Protein AF-A0A087TX85-F1 (afdb_monomer)

Radius of gyration: 21.08 Å; Cα contacts (8 Å, |Δi|>4): 49; chains: 1; bounding box: 41×18×54 Å

Organism: Stegodyphus mimosarum (NCBI:txid407821)

Structure (mmCIF, N/CA/C/O backbone):
data_AF-A0A087TX85-F1
#
_entry.id   AF-A0A087TX85-F1
#
loop_
_atom_site.group_PDB
_atom_site.id
_atom_site.type_symbol
_atom_site.label_atom_id
_atom_site.label_alt_id
_atom_site.label_comp_id
_atom_site.label_asym_id
_atom_site.label_entity_id
_atom_site.label_seq_id
_atom_site.pdbx_PDB_ins_code
_atom_site.Cartn_x
_atom_site.Cartn_y
_atom_site.Cartn_z
_atom_site.occupancy
_atom_site.B_iso_or_equiv
_atom_site.auth_seq_id
_atom_site.auth_comp_id
_atom_site.auth_asym_id
_atom_site.auth_atom_id
_atom_site.pdbx_PDB_model_num
ATOM 1 N N . MET A 1 1 ? 5.485 -9.508 7.171 1.00 58.97 1 MET A N 1
ATOM 2 C CA . MET A 1 1 ? 4.139 -8.915 6.985 1.00 58.97 1 MET A CA 1
ATOM 3 C C . MET A 1 1 ? 3.147 -9.782 7.742 1.00 58.97 1 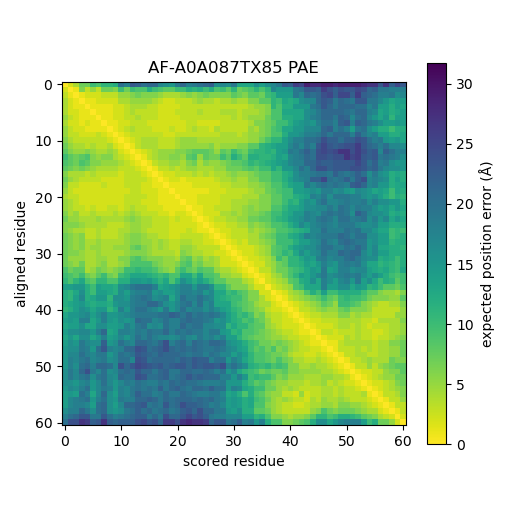MET A C 1
ATOM 5 O O . MET A 1 1 ? 3.034 -10.949 7.403 1.00 58.97 1 MET A O 1
ATOM 9 N N . TYR A 1 2 ? 2.498 -9.273 8.792 1.00 78.75 2 TYR A N 1
ATOM 10 C CA . TYR A 1 2 ? 1.523 -10.058 9.560 1.00 78.75 2 TYR A CA 1
ATOM 11 C C . TYR A 1 2 ? 0.125 -9.862 8.964 1.00 78.75 2 TYR A C 1
ATOM 13 O O . TYR A 1 2 ? -0.409 -8.753 8.987 1.00 78.75 2 TYR A O 1
ATOM 21 N N . PHE A 1 3 ? -0.444 -10.933 8.405 1.00 79.81 3 PHE A N 1
ATOM 22 C CA . PHE A 1 3 ? -1.701 -10.908 7.649 1.00 79.81 3 PHE A CA 1
ATOM 23 C C . PHE A 1 3 ? -2.855 -10.281 8.443 1.00 79.81 3 PHE A C 1
ATOM 25 O O . PHE A 1 3 ? -3.488 -9.339 7.969 1.00 79.81 3 PHE A O 1
ATOM 32 N N . ALA A 1 4 ? -3.061 -10.716 9.689 1.00 87.00 4 ALA A N 1
ATOM 33 C CA . ALA A 1 4 ? -4.141 -10.199 10.527 1.00 87.00 4 ALA A CA 1
ATOM 34 C C . ALA A 1 4 ? -3.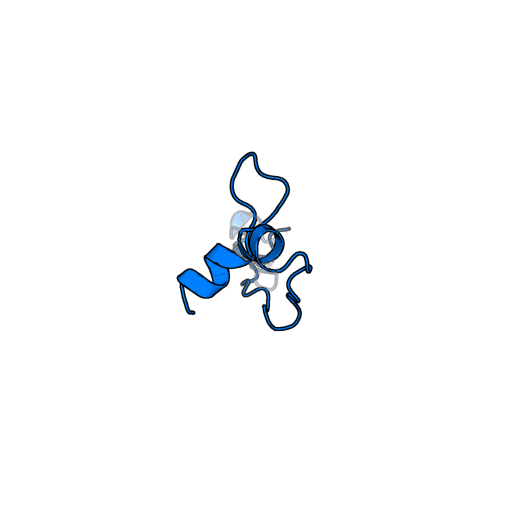971 -8.708 10.881 1.00 87.00 4 ALA A C 1
ATOM 36 O O . ALA A 1 4 ? -4.956 -7.990 11.012 1.00 87.00 4 ALA A O 1
ATOM 37 N N . TYR A 1 5 ? -2.741 -8.194 10.960 1.00 87.19 5 TYR A N 1
ATOM 38 C CA . TYR A 1 5 ? -2.510 -6.772 11.236 1.00 87.19 5 TYR A CA 1
ATOM 39 C C . TYR A 1 5 ? -2.933 -5.894 10.059 1.00 87.19 5 TYR A C 1
ATOM 41 O O . TYR A 1 5 ? -3.598 -4.879 10.261 1.00 87.19 5 TYR A O 1
ATOM 49 N N . SER A 1 6 ? -2.573 -6.295 8.837 1.00 84.62 6 SER A N 1
ATOM 50 C CA . SER A 1 6 ? -2.975 -5.578 7.627 1.00 84.62 6 SER A CA 1
ATOM 51 C C . SER A 1 6 ? -4.484 -5.665 7.405 1.00 84.62 6 SER A C 1
ATOM 53 O O . SER A 1 6 ? -5.114 -4.643 7.154 1.00 84.62 6 SER A O 1
ATOM 55 N N . PHE A 1 7 ? -5.082 -6.849 7.571 1.00 86.25 7 PHE A N 1
ATOM 56 C CA . PHE A 1 7 ? -6.526 -7.040 7.391 1.00 86.25 7 PHE A CA 1
ATOM 57 C C . PHE A 1 7 ? -7.357 -6.216 8.376 1.00 86.25 7 PHE A C 1
ATOM 59 O O . PHE A 1 7 ? -8.344 -5.611 7.979 1.00 86.25 7 PHE A O 1
ATOM 66 N N . ASN A 1 8 ? -6.909 -6.077 9.625 1.00 89.81 8 ASN A N 1
ATOM 67 C CA . ASN A 1 8 ? -7.621 -5.262 10.609 1.00 89.81 8 ASN A CA 1
ATOM 68 C C . ASN A 1 8 ? -7.581 -3.751 10.313 1.00 89.81 8 ASN A C 1
ATOM 70 O O . ASN A 1 8 ? -8.378 -3.008 10.882 1.00 89.81 8 ASN A O 1
ATOM 74 N N . ARG A 1 9 ? -6.671 -3.278 9.450 1.00 88.56 9 ARG A N 1
ATOM 75 C CA . ARG A 1 9 ? -6.480 -1.848 9.131 1.00 88.56 9 ARG A CA 1
ATOM 76 C C . ARG A 1 9 ? -6.935 -1.451 7.727 1.00 88.56 9 ARG A C 1
ATOM 78 O O . ARG A 1 9 ? -6.908 -0.266 7.406 1.00 88.56 9 ARG A O 1
ATOM 85 N N . ILE A 1 10 ? -7.327 -2.412 6.895 1.00 86.81 10 ILE A N 1
ATOM 86 C CA . ILE A 1 10 ? -7.819 -2.182 5.533 1.00 86.81 10 ILE A CA 1
ATOM 87 C C . ILE A 1 10 ? -9.351 -2.197 5.556 1.00 86.81 10 ILE A C 1
ATOM 89 O O . ILE A 1 10 ? -9.959 -3.001 6.260 1.00 86.81 10 ILE A O 1
ATOM 93 N N . CYS A 1 11 ? -9.987 -1.306 4.793 1.00 84.69 11 CYS A N 1
ATOM 94 C CA . CYS A 1 11 ? -11.435 -1.358 4.594 1.00 84.69 11 CYS A CA 1
ATOM 95 C C . CYS A 1 11 ? -11.784 -2.469 3.599 1.00 84.69 11 CYS A C 1
ATOM 97 O O . CYS A 1 11 ? -11.188 -2.576 2.525 1.00 84.69 11 CYS A O 1
ATOM 99 N N . HIS A 1 12 ? -12.759 -3.298 3.958 1.00 83.88 12 HIS A N 1
ATOM 100 C CA . HIS A 1 12 ? -13.280 -4.336 3.076 1.00 83.88 12 HIS A CA 1
ATOM 101 C C . HIS A 1 12 ? -14.341 -3.760 2.129 1.00 83.88 12 HIS A C 1
ATOM 103 O O . HIS A 1 12 ? -14.920 -2.703 2.380 1.00 83.88 12 HIS A O 1
ATOM 109 N N . LYS A 1 13 ? -14.587 -4.443 1.007 1.00 85.00 13 LYS A N 1
ATOM 110 C CA . LYS A 1 13 ? -15.508 -3.969 -0.034 1.00 85.00 13 LYS A CA 1
ATOM 111 C C . LYS A 1 13 ? -16.907 -3.721 0.550 1.00 85.00 13 LYS A C 1
ATOM 113 O O . LYS A 1 13 ? -17.479 -4.616 1.164 1.00 85.00 13 LYS A O 1
ATOM 118 N N . GLY A 1 14 ? -17.447 -2.524 0.321 1.00 84.06 14 GLY A N 1
ATOM 119 C CA . GLY A 1 14 ? -18.781 -2.132 0.791 1.00 84.06 14 GLY A CA 1
ATOM 120 C C . GLY A 1 14 ? -18.856 -1.728 2.267 1.00 84.06 14 GLY A C 1
ATOM 121 O O . GLY A 1 14 ? -19.957 -1.636 2.796 1.00 84.06 14 GLY A O 1
ATOM 122 N N . GLN A 1 15 ? -17.717 -1.512 2.933 1.00 84.56 15 GLN A N 1
ATOM 123 C CA . GLN A 1 15 ? -17.656 -1.044 4.318 1.00 84.56 15 GLN A CA 1
ATOM 124 C C . GLN A 1 15 ? -16.838 0.245 4.415 1.00 84.56 15 GLN A C 1
ATOM 126 O O . GLN A 1 15 ? -15.706 0.308 3.934 1.00 84.56 15 GLN A O 1
ATOM 131 N N . ASP A 1 16 ? -17.389 1.247 5.100 1.00 86.00 16 ASP A N 1
ATOM 132 C CA . ASP A 1 16 ? -16.731 2.548 5.287 1.00 86.00 16 ASP A CA 1
ATOM 133 C C . ASP A 1 16 ? -15.672 2.530 6.398 1.00 86.00 16 ASP A C 1
ATOM 135 O O . ASP A 1 16 ? -14.817 3.413 6.463 1.00 86.00 16 ASP A O 1
ATOM 139 N N . ARG A 1 17 ? -15.729 1.531 7.289 1.00 87.31 17 ARG A N 1
ATOM 140 C CA . ARG A 1 17 ? -14.866 1.413 8.472 1.00 87.31 17 ARG A CA 1
ATOM 141 C C . ARG A 1 17 ? -14.096 0.100 8.462 1.00 87.31 17 ARG A C 1
ATOM 143 O O . ARG A 1 17 ? -14.630 -0.945 8.096 1.00 87.31 17 ARG A O 1
ATOM 150 N N . ASN A 1 18 ? -12.845 0.149 8.911 1.00 89.56 18 ASN A N 1
ATOM 151 C CA . ASN A 1 18 ? -12.023 -1.049 9.093 1.00 89.56 18 ASN A CA 1
ATOM 152 C C . ASN A 1 18 ? -12.334 -1.756 10.434 1.00 89.56 18 ASN A C 1
ATOM 154 O O . ASN A 1 18 ? -12.846 -1.122 11.364 1.00 89.56 18 ASN A O 1
ATOM 158 N N . PRO A 1 19 ? -12.011 -3.057 10.577 1.00 91.44 19 PRO A N 1
ATOM 159 C CA . PRO A 1 19 ? -12.243 -3.798 11.821 1.00 91.44 19 PRO A CA 1
ATOM 160 C C . PRO A 1 19 ? -11.622 -3.137 13.062 1.00 91.44 19 PRO A C 1
ATOM 162 O O . PRO A 1 19 ? -12.221 -3.132 14.138 1.00 91.44 19 PRO A O 1
ATOM 165 N N . PHE A 1 20 ? -10.445 -2.523 12.916 1.00 90.62 20 PHE A N 1
ATOM 166 C CA . PHE A 1 20 ? -9.781 -1.797 13.995 1.00 90.62 20 PHE A CA 1
ATOM 167 C C . PHE A 1 20 ? -10.596 -0.588 14.478 1.00 90.62 20 PHE A C 1
ATOM 169 O O . PHE A 1 20 ? -10.723 -0.383 15.685 1.00 90.62 20 PHE A O 1
ATOM 176 N N . GLU A 1 21 ? -11.183 0.189 13.572 1.00 91.81 21 GLU A N 1
ATOM 177 C CA . GLU A 1 21 ? -12.058 1.323 13.888 1.00 91.81 21 GLU A CA 1
ATOM 178 C C . GLU A 1 21 ? -13.357 0.881 14.548 1.00 91.81 21 GLU A C 1
ATOM 180 O O . GLU A 1 21 ? -13.813 1.538 15.482 1.00 91.81 21 GLU A O 1
ATOM 185 N N . LEU A 1 22 ? -13.941 -0.232 14.100 1.00 91.50 22 LEU A N 1
ATOM 186 C CA . LEU A 1 22 ? -15.157 -0.781 14.703 1.00 91.50 22 LEU A CA 1
ATOM 187 C C . LEU A 1 22 ? -14.923 -1.195 16.159 1.00 91.50 22 LEU A C 1
ATOM 189 O O . LEU A 1 22 ? -15.758 -0.918 17.018 1.00 91.50 22 LEU A O 1
ATOM 193 N N . TYR A 1 23 ? -13.767 -1.797 16.446 1.00 91.38 23 TYR A N 1
ATOM 194 C CA . TYR A 1 23 ? -13.428 -2.263 17.787 1.00 91.38 23 TYR A CA 1
ATOM 195 C C . TYR A 1 23 ? -12.940 -1.139 18.712 1.00 91.38 23 TYR A C 1
ATOM 197 O O . TYR A 1 23 ? -13.377 -1.019 19.853 1.00 91.38 23 TYR A O 1
ATOM 205 N N . THR A 1 24 ? -12.029 -0.291 18.229 1.00 91.00 24 THR A N 1
ATOM 206 C CA . THR A 1 24 ? -11.345 0.708 19.071 1.00 91.00 24 THR A CA 1
ATOM 207 C C . THR A 1 24 ? -11.979 2.096 19.031 1.00 91.00 24 THR A C 1
ATOM 209 O O . THR A 1 24 ? -11.600 2.952 19.831 1.00 91.00 24 THR A O 1
ATOM 212 N N . LYS A 1 25 ? -12.908 2.349 18.095 1.00 90.81 25 LYS A N 1
ATOM 213 C CA . LYS A 1 25 ? -13.482 3.675 17.793 1.00 90.81 25 LYS A CA 1
ATOM 214 C C . LYS A 1 25 ? -12.424 4.740 17.453 1.00 90.81 25 LYS A C 1
ATOM 216 O O . LYS A 1 25 ? -12.692 5.936 17.541 1.00 90.81 25 LYS A O 1
ATOM 221 N N . ARG A 1 26 ? -11.213 4.320 17.068 1.00 90.50 26 ARG A N 1
ATOM 222 C CA . ARG A 1 26 ? -10.076 5.184 16.716 1.00 90.50 26 ARG A CA 1
ATOM 223 C C . ARG A 1 26 ? -9.586 4.855 15.312 1.00 90.50 26 ARG A C 1
ATOM 225 O O . ARG A 1 26 ? -9.549 3.690 14.927 1.00 90.50 26 ARG A O 1
ATOM 232 N N . LYS A 1 27 ? -9.141 5.874 14.572 1.00 89.19 27 LYS A N 1
ATOM 233 C CA . LYS A 1 27 ? -8.505 5.671 13.264 1.00 89.19 27 LYS A CA 1
ATOM 234 C C . LYS A 1 27 ? -7.128 5.013 13.427 1.00 89.19 27 LYS A C 1
ATOM 236 O O . LYS A 1 27 ? -6.349 5.453 14.280 1.00 89.19 27 LYS A O 1
ATOM 241 N N . PRO A 1 28 ? -6.783 3.996 12.619 1.00 89.31 28 PRO A N 1
ATOM 242 C CA . PRO A 1 28 ? -5.459 3.404 12.643 1.00 89.31 28 PRO A CA 1
ATOM 243 C C . PRO A 1 28 ? -4.437 4.395 12.078 1.00 89.31 28 PRO A C 1
ATOM 245 O O . PRO A 1 28 ? -4.642 5.019 11.039 1.00 89.31 28 PRO A O 1
ATOM 248 N N . SER A 1 29 ? -3.286 4.513 12.738 1.00 86.88 29 SER A N 1
ATOM 249 C CA . SER A 1 29 ? -2.121 5.160 12.124 1.00 86.88 29 SER A CA 1
ATOM 250 C C . SER A 1 29 ? -1.572 4.263 11.016 1.00 86.88 29 SER A C 1
ATOM 252 O O . SER A 1 29 ? -1.371 3.077 11.248 1.00 86.88 29 SER A O 1
ATOM 254 N N . MET A 1 30 ? -1.303 4.815 9.834 1.00 83.25 30 MET A N 1
ATOM 255 C CA . MET A 1 30 ? -0.686 4.089 8.711 1.00 83.25 30 MET A CA 1
ATOM 256 C C . MET A 1 30 ? 0.756 4.553 8.446 1.00 83.25 30 MET A C 1
ATOM 258 O O . MET A 1 30 ? 1.360 4.163 7.456 1.00 83.25 30 MET A O 1
ATOM 262 N N . ARG A 1 31 ? 1.343 5.368 9.341 1.00 86.50 31 ARG A N 1
ATOM 263 C CA . ARG A 1 31 ? 2.671 6.000 9.154 1.00 86.50 31 ARG A CA 1
ATOM 264 C C . ARG A 1 31 ? 3.823 5.007 8.973 1.00 86.50 31 ARG A C 1
ATOM 266 O O . ARG A 1 31 ? 4.844 5.344 8.388 1.00 86.50 31 ARG A O 1
ATOM 273 N N . HIS A 1 32 ? 3.670 3.801 9.506 1.00 82.00 32 HIS A N 1
ATOM 274 C CA . HIS A 1 32 ? 4.665 2.731 9.431 1.00 82.00 32 HIS A CA 1
ATOM 275 C C . HIS A 1 32 ? 4.482 1.836 8.194 1.00 82.00 32 HIS A C 1
ATOM 277 O O . HIS A 1 32 ? 5.338 0.996 7.923 1.00 82.00 32 HIS A O 1
ATOM 283 N N . LEU A 1 33 ? 3.380 1.978 7.446 1.00 79.81 33 LEU A N 1
ATOM 284 C CA . LEU A 1 33 ? 3.201 1.285 6.175 1.00 79.81 33 LEU A CA 1
ATOM 285 C C . LEU A 1 33 ? 3.885 2.098 5.083 1.00 79.81 33 LEU A C 1
ATOM 287 O O . LEU A 1 33 ? 3.445 3.187 4.724 1.00 79.81 33 LEU A O 1
ATOM 291 N N . LYS A 1 34 ? 4.977 1.555 4.550 1.00 79.94 34 LYS A N 1
ATOM 292 C CA . LYS A 1 34 ? 5.617 2.097 3.355 1.00 79.94 34 LYS A CA 1
ATOM 293 C C . LYS A 1 34 ? 4.965 1.479 2.125 1.00 79.94 34 LYS A C 1
ATOM 295 O O . LYS A 1 34 ? 4.783 0.263 2.070 1.00 79.94 34 LYS A O 1
ATOM 300 N N . ALA A 1 35 ? 4.633 2.312 1.141 1.00 76.19 35 ALA A N 1
ATOM 301 C CA . ALA A 1 35 ? 4.296 1.827 -0.187 1.00 76.19 35 ALA A CA 1
ATOM 302 C C . ALA A 1 35 ? 5.553 1.179 -0.781 1.00 76.19 35 ALA A C 1
ATOM 304 O O . ALA A 1 35 ? 6.533 1.860 -1.079 1.00 76.19 35 ALA A O 1
ATOM 305 N N . PHE A 1 36 ? 5.543 -0.144 -0.900 1.00 72.62 36 PHE A N 1
ATOM 306 C CA . PHE A 1 36 ? 6.569 -0.869 -1.633 1.00 72.62 36 PHE A CA 1
ATOM 307 C C . PHE A 1 36 ? 6.101 -0.967 -3.081 1.00 72.62 36 PHE A C 1
ATOM 309 O O . PHE A 1 36 ? 5.187 -1.722 -3.396 1.00 72.62 36 PHE A O 1
ATOM 316 N N . GLY A 1 37 ? 6.696 -0.151 -3.943 1.00 73.19 37 GLY A N 1
ATOM 317 C CA . GLY A 1 37 ? 6.451 -0.153 -5.378 1.00 73.19 37 GLY A CA 1
ATOM 318 C C . GLY A 1 37 ? 7.775 -0.143 -6.125 1.00 73.19 37 GLY A C 1
ATOM 319 O O . GLY A 1 37 ? 8.769 0.399 -5.642 1.00 73.19 37 GLY A O 1
ATOM 320 N N . THR A 1 38 ? 7.788 -0.756 -7.300 1.00 74.50 38 THR A N 1
ATOM 321 C CA . THR A 1 38 ? 8.897 -0.672 -8.253 1.00 74.50 38 THR A CA 1
ATOM 322 C C . THR A 1 38 ? 8.427 0.168 -9.436 1.00 74.50 38 THR A C 1
ATOM 324 O O . THR A 1 38 ? 7.270 0.078 -9.850 1.00 74.50 38 THR A O 1
ATOM 327 N N . ILE A 1 39 ? 9.309 1.025 -9.951 1.00 77.19 39 ILE A N 1
ATOM 328 C CA . ILE A 1 39 ? 9.022 1.785 -11.165 1.00 77.19 39 ILE A CA 1
ATOM 329 C C . ILE A 1 39 ? 9.043 0.797 -12.331 1.00 77.19 39 ILE A C 1
ATOM 331 O O . ILE A 1 39 ? 10.100 0.279 -12.692 1.00 77.19 39 ILE A O 1
ATOM 335 N N . ALA A 1 40 ? 7.882 0.557 -12.937 1.00 79.88 40 ALA A N 1
ATOM 336 C CA . ALA A 1 40 ? 7.795 -0.221 -14.162 1.00 79.88 40 ALA A CA 1
ATOM 337 C C . ALA A 1 40 ? 8.380 0.594 -15.327 1.00 79.88 40 ALA A C 1
ATOM 339 O O . ALA A 1 40 ? 7.928 1.701 -15.622 1.00 79.88 40 ALA A O 1
ATOM 340 N N . CYS A 1 41 ? 9.399 0.054 -15.992 1.00 83.00 41 CYS A N 1
ATOM 341 C CA . CYS A 1 41 ? 10.003 0.648 -17.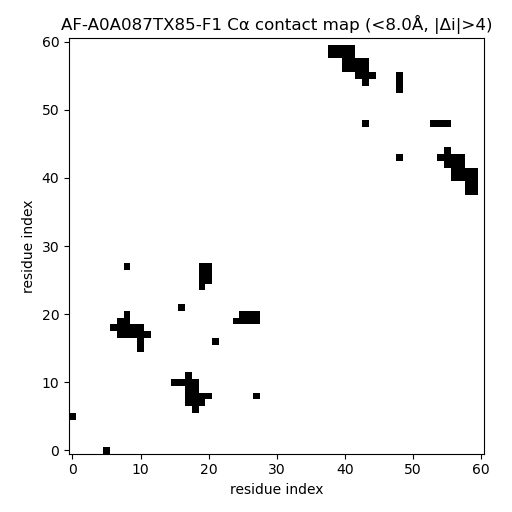181 1.00 83.00 41 CYS A CA 1
ATOM 342 C C . CYS A 1 41 ? 9.560 -0.138 -18.421 1.00 83.00 41 CYS A C 1
ATOM 344 O O . CYS A 1 41 ? 9.74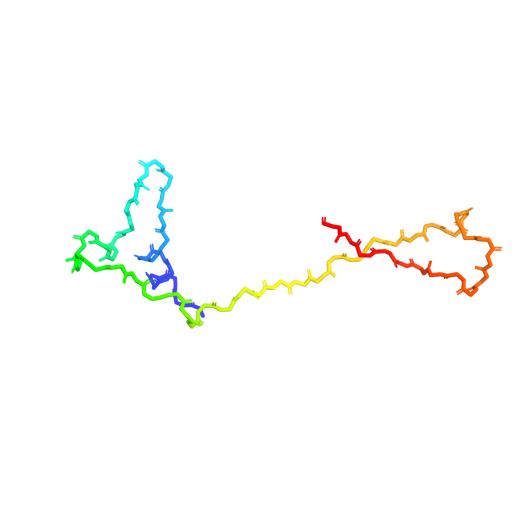2 -1.351 -18.486 1.00 83.00 41 CYS A O 1
ATOM 346 N N . VAL A 1 42 ? 9.009 0.552 -19.419 1.00 86.94 42 VAL A N 1
ATOM 347 C CA . VAL A 1 42 ? 8.633 -0.029 -20.713 1.00 86.94 42 VAL A CA 1
ATOM 348 C C . VAL A 1 42 ? 9.807 0.113 -21.677 1.00 86.94 42 VAL A C 1
ATOM 350 O O . VAL A 1 42 ? 10.313 1.215 -21.883 1.00 86.94 42 VAL A O 1
ATOM 353 N N . GLY A 1 43 ? 10.254 -0.999 -22.264 1.00 89.00 43 GLY A N 1
ATOM 354 C CA . GLY A 1 43 ? 11.343 -1.004 -23.241 1.00 89.00 43 GLY A CA 1
ATOM 355 C C . GLY A 1 43 ? 10.925 -0.386 -24.578 1.00 89.00 43 GLY A C 1
ATOM 356 O O . GLY A 1 43 ? 9.895 -0.753 -25.140 1.00 89.00 43 GLY A O 1
ATO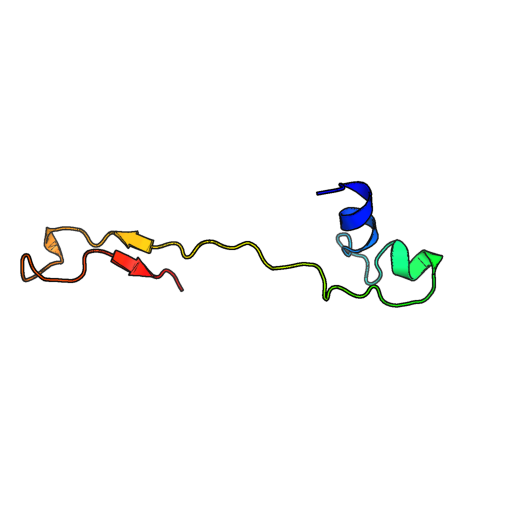M 357 N N . ILE A 1 44 ? 11.743 0.522 -25.116 1.00 88.00 44 ILE A N 1
ATOM 358 C CA . ILE A 1 44 ? 11.524 1.140 -26.429 1.00 88.00 44 ILE A CA 1
ATOM 359 C C . ILE A 1 44 ? 12.113 0.222 -27.519 1.00 88.00 44 ILE A C 1
ATOM 361 O O . ILE A 1 44 ? 13.325 -0.049 -27.499 1.00 88.00 44 ILE A O 1
ATOM 365 N N . PRO A 1 45 ? 11.296 -0.259 -28.482 1.00 89.06 45 PRO A N 1
ATOM 366 C CA . PRO A 1 45 ? 11.763 -1.098 -29.585 1.00 89.06 45 PRO A CA 1
ATOM 367 C C . PRO A 1 45 ? 12.869 -0.428 -30.405 1.00 89.06 45 PRO A C 1
ATOM 369 O O . PRO A 1 45 ? 12.841 0.783 -30.611 1.00 89.06 45 PRO A O 1
ATOM 372 N N . LYS A 1 46 ? 13.816 -1.217 -30.939 1.00 84.75 46 LYS A N 1
ATOM 373 C CA . LYS A 1 46 ? 14.973 -0.681 -31.687 1.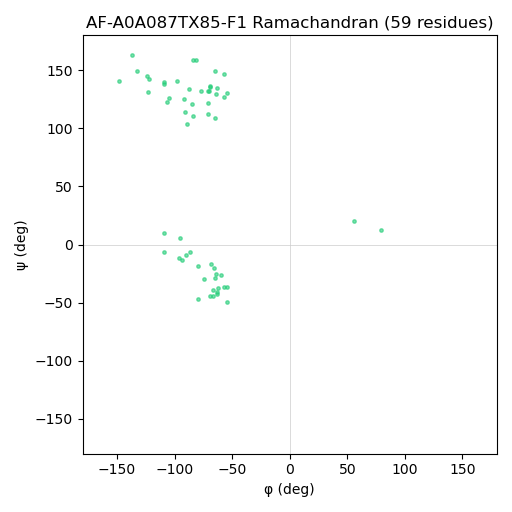00 84.75 46 LYS A CA 1
ATOM 374 C C . LYS A 1 46 ? 14.570 0.189 -32.882 1.00 84.75 46 LYS A C 1
ATOM 376 O O . LYS A 1 46 ? 15.230 1.185 -33.124 1.00 84.75 46 LYS A O 1
ATOM 381 N N . ALA A 1 47 ? 13.487 -0.169 -33.574 1.00 87.19 47 ALA A N 1
ATOM 382 C CA . ALA A 1 47 ? 12.979 0.564 -34.735 1.00 87.19 47 ALA A CA 1
ATOM 383 C C . ALA A 1 47 ? 12.468 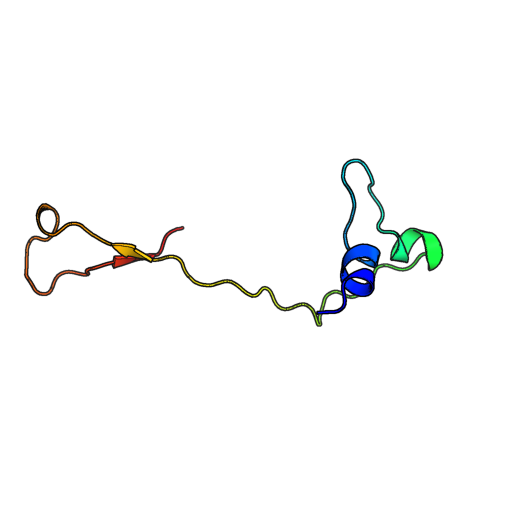1.977 -34.402 1.00 87.19 47 ALA A C 1
ATOM 385 O O . ALA A 1 47 ? 12.362 2.810 -35.291 1.00 87.19 47 ALA A O 1
ATOM 386 N N . LYS A 1 48 ? 12.151 2.251 -33.129 1.00 84.25 48 LYS A N 1
ATOM 387 C CA . LYS A 1 48 ? 11.708 3.570 -32.653 1.00 84.25 48 LYS A CA 1
AT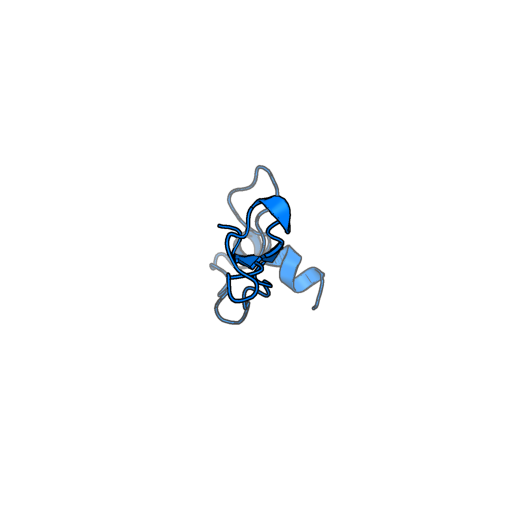OM 388 C C . LYS A 1 48 ? 12.857 4.412 -32.079 1.00 84.25 48 LYS A C 1
ATOM 390 O O . LYS A 1 48 ? 12.599 5.459 -31.497 1.00 84.25 48 LYS A O 1
ATOM 395 N N . ARG A 1 49 ? 14.102 3.933 -32.181 1.00 87.00 49 ARG A N 1
ATOM 396 C CA . ARG A 1 49 ? 15.307 4.640 -31.728 1.00 87.00 49 ARG A CA 1
ATOM 397 C C . ARG A 1 49 ? 16.060 5.147 -32.955 1.00 87.00 49 ARG A C 1
ATOM 399 O O . ARG A 1 49 ? 16.427 4.346 -33.811 1.00 87.00 49 ARG A O 1
ATOM 406 N N . ASN A 1 50 ? 16.288 6.452 -33.014 1.00 83.25 50 ASN A N 1
ATOM 407 C CA . ASN A 1 50 ? 17.011 7.138 -34.083 1.00 83.25 50 ASN A CA 1
ATOM 408 C C . ASN A 1 50 ? 18.523 6.883 -33.989 1.00 83.25 50 ASN A C 1
ATOM 410 O O . ASN A 1 50 ? 19.214 6.851 -35.002 1.00 83.25 50 ASN A O 1
ATOM 414 N N . SER A 1 51 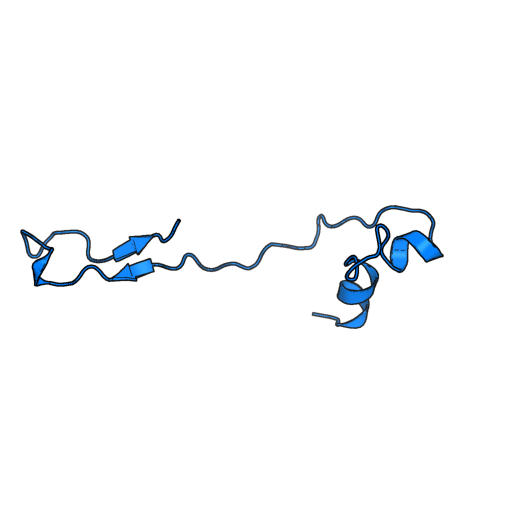? 19.043 6.673 -32.776 1.00 86.44 51 SER A N 1
ATOM 415 C CA . SER A 1 51 ? 20.459 6.411 -32.526 1.00 86.44 51 SER A CA 1
ATOM 416 C C . SER A 1 51 ? 20.688 5.288 -31.508 1.00 86.44 51 SER A C 1
ATOM 418 O O . SER A 1 51 ? 19.815 4.910 -30.721 1.00 86.44 51 SER A O 1
ATOM 420 N N . LYS A 1 52 ? 21.914 4.745 -31.481 1.00 80.75 52 LYS A N 1
ATOM 421 C CA . LYS A 1 52 ? 22.342 3.761 -30.468 1.00 80.75 52 LYS A CA 1
ATOM 422 C C . LYS A 1 52 ? 22.356 4.349 -29.049 1.00 80.75 52 LYS A C 1
ATOM 424 O O . LYS A 1 52 ? 22.245 3.579 -28.090 1.00 80.75 52 LYS A O 1
ATOM 429 N N . LEU A 1 53 ? 22.519 5.669 -28.936 1.00 87.31 53 LEU A N 1
ATOM 430 C CA . LEU A 1 53 ? 22.603 6.405 -27.674 1.00 87.31 53 LEU A CA 1
ATOM 431 C C . LEU A 1 53 ? 21.228 6.815 -27.131 1.00 87.31 53 LEU A C 1
ATOM 433 O O . LEU A 1 53 ? 21.146 7.279 -25.997 1.00 87.31 53 LEU A O 1
ATOM 437 N N . ASP A 1 54 ? 20.156 6.597 -27.894 1.00 86.06 54 ASP A N 1
ATOM 438 C CA . ASP A 1 54 ? 18.807 6.935 -27.454 1.00 86.06 54 ASP A CA 1
ATOM 439 C C . ASP A 1 54 ? 18.376 6.100 -26.243 1.00 86.06 54 ASP A C 1
ATOM 441 O O . ASP A 1 54 ? 18.746 4.929 -26.066 1.00 86.06 54 ASP A O 1
ATOM 445 N N . THR A 1 55 ? 17.535 6.710 -25.412 1.00 86.81 55 THR A N 1
ATOM 446 C CA . THR A 1 55 ? 16.954 6.099 -24.219 1.00 86.81 55 THR A CA 1
ATOM 447 C C . THR A 1 55 ? 16.246 4.791 -24.569 1.00 86.81 55 THR A C 1
ATOM 449 O O . THR A 1 55 ? 15.445 4.703 -25.495 1.00 86.81 55 THR A O 1
ATOM 452 N N . LYS A 1 56 ? 16.554 3.729 -23.818 1.00 87.88 56 LYS A N 1
ATOM 453 C CA . LYS A 1 56 ? 16.065 2.369 -24.113 1.00 87.88 56 LYS A CA 1
ATOM 454 C C . LYS A 1 56 ? 14.781 2.008 -23.383 1.00 87.88 56 LYS A C 1
ATOM 456 O O . LYS A 1 56 ? 14.170 0.997 -23.719 1.00 87.88 56 LYS A O 1
ATOM 461 N N . ALA A 1 57 ? 14.399 2.792 -22.384 1.00 87.00 57 ALA A N 1
ATOM 462 C CA . ALA A 1 57 ? 13.222 2.533 -21.584 1.00 87.00 57 ALA A CA 1
ATOM 463 C C . ALA A 1 57 ? 12.595 3.838 -21.100 1.00 87.00 57 ALA A C 1
ATOM 465 O O . ALA A 1 57 ? 13.298 4.772 -20.711 1.00 87.00 57 ALA A O 1
ATOM 466 N N . THR A 1 58 ? 11.270 3.874 -21.102 1.00 87.12 58 THR A N 1
ATOM 467 C CA . THR A 1 58 ? 10.466 4.953 -20.528 1.00 87.12 58 THR A CA 1
ATOM 468 C C . THR A 1 58 ? 9.786 4.450 -19.268 1.00 87.12 58 THR A C 1
ATOM 470 O O . THR A 1 58 ? 9.274 3.331 -19.245 1.00 87.12 58 THR A O 1
ATOM 473 N N . LYS A 1 59 ? 9.752 5.269 -18.217 1.00 85.94 59 LYS A N 1
ATOM 474 C CA . LYS A 1 59 ? 8.964 4.957 -17.020 1.00 85.94 59 LYS A CA 1
ATOM 475 C C . LYS A 1 59 ? 7.480 4.932 -17.403 1.00 85.94 59 LYS A C 1
ATOM 477 O O . LYS A 1 59 ? 7.012 5.863 -18.057 1.00 85.94 59 LYS A O 1
ATOM 482 N N . GLY A 1 60 ? 6.773 3.869 -17.030 1.00 70.75 60 GLY A N 1
ATOM 483 C CA . GLY A 1 60 ? 5.314 3.844 -17.071 1.00 70.75 60 GLY A CA 1
ATOM 484 C C . GLY A 1 60 ? 4.774 4.897 -16.105 1.00 70.75 60 GLY A C 1
ATOM 485 O O . GLY A 1 60 ? 5.316 5.041 -15.006 1.00 70.75 60 GLY A O 1
ATOM 486 N N . LYS A 1 61 ? 3.790 5.678 -16.554 1.00 60.44 61 LYS A N 1
ATOM 487 C CA . LYS A 1 61 ? 3.051 6.610 -15.696 1.00 60.44 61 LYS A CA 1
ATOM 488 C C . LYS A 1 61 ? 2.017 5.863 -14.870 1.00 60.44 61 LYS A C 1
ATOM 490 O O . LYS A 1 61 ? 1.416 4.921 -15.430 1.00 60.44 61 LYS A O 1
#

Foldseek 3Di:
DDPVVVQQQDDDPPGPDGVVCVVVVDHDDCPPPDPDDDFDWDADDPVNDPDPPDDGTDTDD

pLDDT: mean 84.28, std 6.63, range [58.97, 91.81]

Solvent-accessible surface area (backbone atoms only — not comparable to full-atom values): 4190 Å² total; per-residue (Å²): 135,61,67,70,64,53,55,32,68,41,62,53,93,96,44,99,60,22,59,44,32,73,74,66,75,42,85,79,85,59,87,86,64,73,88,86,79,77,87,53,66,47,73,54,58,72,90,80,42,95,50,94,84,49,81,55,58,47,75,63,131

Secondary structure (DSSP, 8-state):
--HHHHHHHSPPTT-SS-HHHHHHSSPPP-TT--------EEEPPGGG-SSTTS--EEE--

Sequence (61 aa):
MYFAYSFNRICHKGQDRNPFELYTKRKPSMRHLKAFGTIACVGIPKAKRNSKLDTKATKGK

Mean predicted aligned error: 10.4 Å